Protein AF-A0A656JZW4-F1 (afdb_monomer)

Solvent-accessible surface area (backbone atoms only — not comparable to full-atom values): 5634 Å² total; per-residue (Å²): 99,88,75,62,61,70,59,51,45,51,51,50,48,40,18,65,76,72,15,52,84,63,96,44,72,65,49,52,46,34,42,75,55,51,25,32,42,71,37,55,62,92,67,64,90,37,83,37,35,36,61,30,77,60,27,49,52,50,40,52,43,61,68,55,71,58,93,88,57,84,48,51,58,54,62,39,62,73,33,70,54,46,74,37,65,76,48,30,54,57,49,53,54,57,62,72,75,106

Sequence (98 aa):
MTYNWDLIERLLHDVQNDGVSSDTTEFATLLDRGFVQSRPADEGDGSGFILTPRGASLLALIDSSIPGNDHPRQVLNDQEDALDPATFEKVSAKAQIA

pLDDT: mean 83.04, std 12.73, range [44.88, 94.19]

Nearest PDB structures (foldseek):
  6psw-assembly1_J  TM=3.494E-01  e=9.349E+00  Escherichia coli
  4yfn-assembly2_J  TM=2.001E-01  e=3.975E+00  Escherichia coli O139:H28 str. E24377A

Foldseek 3Di:
DADPLVVLLVQLVCCAPPQDADPDPSSVLCDVLQQKDQDDVVPPNSPGIHGDPLVVLSNCLQVPPPPPDDRLSVLLRPDPHSSHPVNVVVSSVVSVVD

Organism: NCBI:txid1194405

Radius of gyration: 13.54 Å; Cα contacts (8 Å, |Δi|>4): 110; chains: 1; bounding box: 33×22×38 Å

Mean predicted aligned error: 6.07 Å

Secondary structure (DSSP, 8-state):
----HHHHHHHHHHHHHT-----SHHHHHHHHTTSEEEPPTTSSSS-SEEE-HHHHHHHHHHH---TTS--HHHHHHTSS-TTSHHHHHHHHHHHHT-

Structure (mmCIF, N/CA/C/O backbone):
data_AF-A0A656JZW4-F1
#
_entry.id   AF-A0A656JZW4-F1
#
loop_
_atom_site.group_PDB
_atom_site.id
_atom_site.type_symbol
_atom_site.label_atom_id
_atom_site.label_alt_id
_atom_site.label_comp_id
_atom_site.label_asym_id
_atom_site.label_entity_id
_atom_site.label_seq_id
_atom_site.pdbx_PDB_ins_code
_atom_site.Cartn_x
_atom_site.Cartn_y
_atom_site.Cartn_z
_atom_site.occupancy
_atom_site.B_iso_or_equiv
_atom_site.auth_seq_id
_atom_site.auth_comp_id
_atom_site.auth_asym_id
_atom_site.auth_atom_id
_atom_site.pdbx_PDB_model_num
ATOM 1 N N . MET A 1 1 ? 2.470 0.798 12.372 1.00 60.69 1 MET A N 1
ATOM 2 C CA . MET A 1 1 ? 3.188 1.748 11.488 1.00 60.69 1 MET A CA 1
ATOM 3 C C . MET A 1 1 ? 2.115 2.558 10.768 1.00 60.69 1 MET A C 1
ATOM 5 O O . MET A 1 1 ? 1.207 1.932 10.245 1.00 60.69 1 MET A O 1
ATOM 9 N N . THR A 1 2 ? 2.124 3.893 10.783 1.00 76.81 2 THR A N 1
ATOM 10 C CA . THR A 1 2 ? 1.055 4.669 10.119 1.00 76.81 2 THR A CA 1
ATOM 11 C C . THR A 1 2 ? 1.442 4.903 8.664 1.00 76.81 2 THR A C 1
ATOM 13 O O . THR A 1 2 ? 2.380 5.650 8.395 1.00 76.81 2 THR A O 1
ATOM 16 N N . TYR A 1 3 ? 0.761 4.242 7.733 1.00 86.25 3 TYR A N 1
ATOM 17 C CA . TYR A 1 3 ? 0.987 4.455 6.306 1.00 86.25 3 TYR A CA 1
ATOM 18 C C . TYR A 1 3 ? 0.314 5.743 5.836 1.00 86.25 3 TYR A C 1
ATOM 20 O O . TYR A 1 3 ? -0.779 6.090 6.290 1.00 86.25 3 TYR A O 1
ATOM 28 N N . ASN A 1 4 ? 0.951 6.447 4.901 1.00 89.94 4 ASN A N 1
ATOM 29 C CA . ASN A 1 4 ? 0.349 7.622 4.294 1.00 89.94 4 ASN A CA 1
ATOM 30 C C . ASN A 1 4 ? -0.635 7.189 3.196 1.00 89.94 4 ASN A C 1
ATOM 32 O O . ASN A 1 4 ? -0.257 6.994 2.043 1.00 89.94 4 ASN A O 1
ATOM 36 N N . TRP A 1 5 ? -1.898 6.988 3.577 1.00 87.88 5 TRP A N 1
ATOM 37 C CA . TRP A 1 5 ? -2.941 6.488 2.674 1.00 87.88 5 TRP A CA 1
ATOM 38 C C . TRP A 1 5 ? -3.199 7.392 1.468 1.00 87.88 5 TRP A C 1
ATOM 40 O O . TRP A 1 5 ? -3.497 6.870 0.404 1.00 87.88 5 TRP A O 1
ATOM 50 N N . ASP A 1 6 ? -3.042 8.710 1.616 1.00 88.81 6 ASP A N 1
ATOM 51 C CA . ASP A 1 6 ? -3.146 9.677 0.510 1.00 88.81 6 ASP A CA 1
ATOM 52 C C . ASP A 1 6 ? -2.022 9.476 -0.517 1.00 88.81 6 ASP A C 1
ATOM 54 O O . ASP A 1 6 ? -2.255 9.420 -1.724 1.00 88.81 6 ASP A O 1
ATOM 58 N N . LEU A 1 7 ? -0.797 9.252 -0.027 1.00 92.25 7 LEU A N 1
ATOM 59 C CA . LEU A 1 7 ? 0.331 8.910 -0.886 1.00 92.25 7 LEU A CA 1
ATOM 60 C C . LEU A 1 7 ? 0.108 7.558 -1.575 1.00 92.25 7 LEU A C 1
ATOM 62 O O . LEU A 1 7 ? 0.303 7.455 -2.779 1.00 92.25 7 LEU A O 1
ATOM 66 N N . ILE A 1 8 ? -0.321 6.530 -0.839 1.00 92.25 8 ILE A N 1
ATOM 67 C CA . ILE A 1 8 ? -0.590 5.197 -1.401 1.00 92.25 8 ILE A CA 1
ATOM 68 C C . ILE A 1 8 ? -1.682 5.257 -2.475 1.00 92.25 8 ILE A C 1
ATOM 70 O O . ILE A 1 8 ? -1.499 4.690 -3.546 1.00 92.25 8 ILE A O 1
ATOM 74 N N . GLU A 1 9 ? -2.787 5.955 -2.220 1.00 92.06 9 GLU A N 1
ATOM 75 C CA . GLU A 1 9 ? -3.866 6.188 -3.189 1.00 92.06 9 GLU A CA 1
ATOM 76 C C . GLU A 1 9 ? -3.329 6.805 -4.479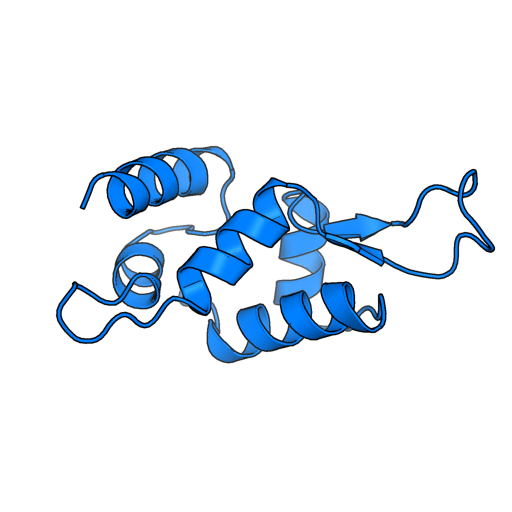 1.00 92.06 9 GLU A C 1
ATOM 78 O O . GLU A 1 9 ? -3.548 6.274 -5.570 1.00 92.06 9 GLU A O 1
ATOM 83 N N . ARG A 1 10 ? -2.551 7.882 -4.343 1.00 93.00 10 ARG A N 1
ATOM 84 C CA . ARG A 1 10 ? -1.934 8.562 -5.476 1.00 93.00 10 ARG A CA 1
ATOM 85 C C . ARG A 1 10 ? -1.010 7.639 -6.267 1.00 93.00 10 ARG A C 1
ATOM 87 O O . ARG A 1 10 ? -1.134 7.569 -7.483 1.00 93.00 10 ARG A O 1
ATOM 94 N N . LEU A 1 11 ? -0.139 6.894 -5.584 1.00 94.19 11 LEU A N 1
ATOM 95 C CA . LEU A 1 11 ? 0.779 5.940 -6.212 1.00 94.19 11 LEU A CA 1
ATOM 96 C C . LEU A 1 11 ? 0.032 4.857 -6.995 1.00 94.19 11 LEU A C 1
ATOM 98 O O . LEU A 1 11 ? 0.412 4.523 -8.114 1.00 94.19 11 LEU A O 1
ATOM 102 N N . LEU A 1 12 ? -1.031 4.299 -6.414 1.00 93.25 12 LEU A N 1
ATOM 103 C CA . LEU A 1 12 ? -1.834 3.270 -7.067 1.00 93.25 12 LEU A CA 1
ATOM 104 C C . LEU A 1 12 ? -2.562 3.829 -8.299 1.00 93.25 12 LEU A C 1
ATOM 106 O O . LEU A 1 12 ? -2.605 3.149 -9.323 1.00 93.25 12 LEU A O 1
ATOM 110 N N . HIS A 1 13 ? -3.075 5.062 -8.238 1.00 92.8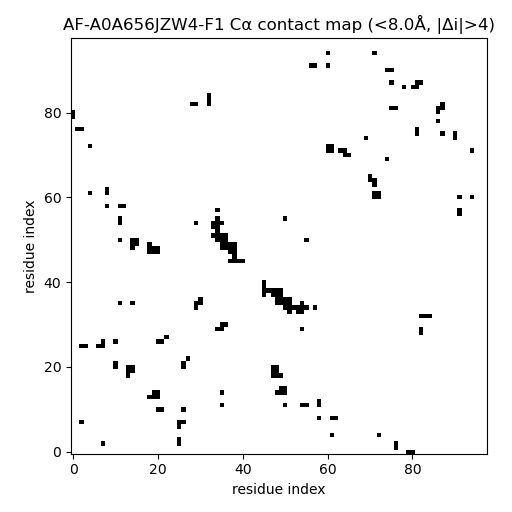8 13 HIS A N 1
ATOM 111 C CA . HIS A 1 13 ? -3.651 5.741 -9.402 1.00 92.88 13 HIS A CA 1
ATOM 112 C C . HIS A 1 13 ? -2.620 6.023 -10.492 1.00 92.88 13 HIS A C 1
ATOM 114 O O . HIS A 1 13 ? -2.904 5.773 -11.661 1.00 92.88 13 HIS A O 1
ATOM 120 N N . ASP A 1 14 ? -1.441 6.516 -10.128 1.00 93.25 14 ASP A N 1
ATOM 121 C CA . ASP A 1 14 ? -0.351 6.800 -11.061 1.00 93.25 14 ASP A CA 1
ATOM 122 C C . ASP A 1 14 ? 0.093 5.512 -11.788 1.00 93.25 14 ASP A C 1
ATOM 124 O O . ASP A 1 14 ? 0.254 5.493 -13.009 1.00 93.25 14 ASP A O 1
ATOM 128 N N . VAL A 1 15 ? 0.192 4.385 -11.074 1.00 93.50 15 VAL A N 1
ATOM 129 C CA . VAL A 1 15 ? 0.458 3.069 -11.683 1.00 93.50 15 VAL A CA 1
ATOM 130 C C . VAL A 1 15 ? -0.705 2.602 -12.566 1.00 93.50 15 VAL A C 1
ATOM 132 O O . VAL A 1 15 ? -0.476 2.012 -13.619 1.00 93.50 15 VAL A O 1
ATOM 135 N N . GLN A 1 16 ? -1.955 2.831 -12.160 1.00 90.88 16 GLN A N 1
ATOM 136 C CA . GLN A 1 16 ? -3.127 2.401 -12.927 1.00 90.88 16 GLN A CA 1
ATOM 137 C C . GLN A 1 16 ? -3.304 3.180 -14.236 1.00 90.88 16 GLN A C 1
ATOM 139 O O . GLN A 1 16 ? -3.657 2.580 -15.250 1.00 90.88 16 GLN A O 1
ATOM 144 N N . ASN A 1 17 ? -3.101 4.498 -14.199 1.00 90.62 17 ASN A N 1
ATOM 145 C CA . ASN A 1 17 ? -3.322 5.392 -15.336 1.00 90.62 17 ASN A CA 1
ATOM 146 C C . ASN A 1 17 ? -2.098 5.450 -16.255 1.00 90.62 17 ASN A C 1
ATOM 148 O O . ASN A 1 17 ? -2.235 5.286 -17.467 1.00 90.62 17 ASN A O 1
ATOM 152 N N . ASP A 1 18 ? -0.908 5.630 -15.679 1.00 89.31 18 ASP A N 1
ATOM 153 C CA . ASP A 1 18 ? 0.319 5.937 -16.419 1.00 89.31 18 ASP A CA 1
ATOM 154 C C . ASP A 1 18 ? 1.405 4.856 -16.263 1.00 89.31 18 ASP A C 1
ATOM 156 O O . ASP A 1 18 ? 2.369 4.823 -17.028 1.00 89.31 18 ASP A O 1
ATOM 160 N N . GLY A 1 19 ? 1.259 3.929 -15.309 1.00 89.88 19 GLY A N 1
ATOM 161 C CA . GL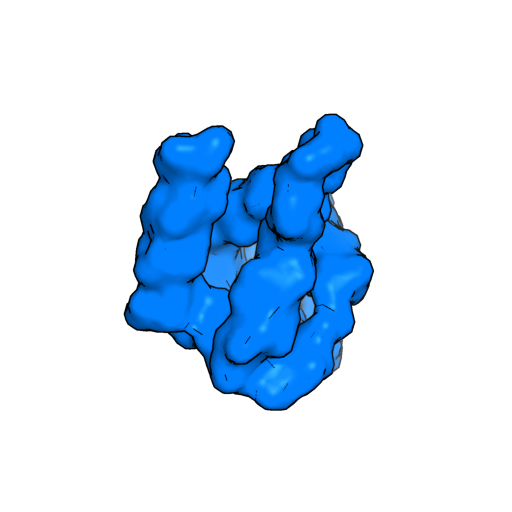Y A 1 19 ? 2.226 2.849 -15.080 1.00 89.88 19 GLY A CA 1
ATOM 162 C C . GLY A 1 19 ? 3.559 3.325 -14.501 1.00 89.88 19 GLY A C 1
ATOM 163 O O . GLY A 1 19 ? 4.571 2.637 -14.665 1.00 89.88 19 GLY A O 1
ATOM 164 N N . VAL A 1 20 ? 3.578 4.492 -13.852 1.00 89.12 20 VAL A N 1
ATOM 165 C CA . VAL A 1 20 ? 4.803 5.116 -13.333 1.00 89.12 20 VAL A CA 1
ATOM 166 C C . VAL A 1 20 ? 5.165 4.603 -11.938 1.00 89.12 20 VAL A C 1
ATOM 168 O O . VAL A 1 20 ? 4.303 4.355 -11.098 1.00 89.12 20 VAL A O 1
ATOM 171 N N . SER A 1 21 ? 6.463 4.445 -11.681 1.00 88.44 21 SER A N 1
ATOM 172 C CA . SER A 1 21 ? 6.993 4.158 -10.345 1.00 88.44 21 SER A CA 1
ATOM 173 C C . SER A 1 21 ? 7.312 5.420 -9.562 1.00 88.44 21 SER A C 1
ATOM 175 O O . SER A 1 21 ? 7.486 6.495 -10.1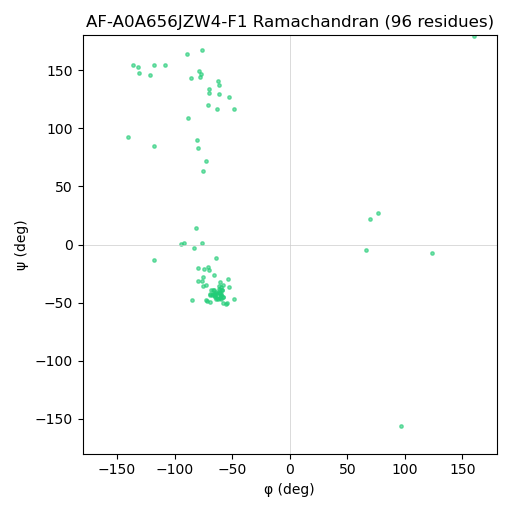30 1.00 88.44 21 SER A O 1
ATOM 177 N N . SER A 1 22 ? 7.474 5.267 -8.250 1.00 90.94 22 SER A N 1
ATOM 178 C CA . SER A 1 22 ? 7.986 6.319 -7.372 1.00 90.94 22 SER A CA 1
ATOM 179 C C . SER A 1 22 ? 9.082 5.796 -6.449 1.00 90.94 22 SER A C 1
ATOM 181 O O . SER A 1 22 ? 9.068 4.634 -6.057 1.00 90.94 22 SER A O 1
ATOM 183 N N . ASP A 1 23 ? 9.987 6.679 -6.030 1.00 89.25 23 ASP A N 1
ATOM 184 C CA . ASP A 1 23 ? 11.106 6.369 -5.123 1.00 89.25 23 ASP A CA 1
ATOM 185 C C . ASP A 1 23 ? 10.719 6.348 -3.629 1.00 89.25 23 ASP A C 1
ATOM 187 O O . ASP A 1 23 ? 11.566 6.392 -2.738 1.00 89.25 23 ASP A O 1
ATOM 191 N N . THR A 1 24 ? 9.423 6.315 -3.325 1.00 93.19 24 THR A N 1
ATOM 192 C CA . THR A 1 24 ? 8.911 6.302 -1.948 1.00 93.19 24 THR A CA 1
ATOM 193 C C . THR A 1 24 ? 9.002 4.910 -1.325 1.00 93.19 24 THR A C 1
ATOM 195 O O . THR A 1 24 ? 8.805 3.903 -2.009 1.00 93.19 24 THR A O 1
ATOM 198 N N . THR A 1 25 ? 9.189 4.847 -0.006 1.00 92.44 25 THR A N 1
ATOM 199 C CA . THR A 1 25 ? 9.169 3.591 0.761 1.00 92.44 25 THR A CA 1
ATOM 200 C C . THR A 1 25 ? 7.844 2.836 0.596 1.00 92.44 25 THR A C 1
ATOM 202 O O . THR A 1 25 ? 7.825 1.607 0.533 1.00 92.44 25 THR A O 1
ATOM 205 N N . GLU A 1 26 ? 6.732 3.559 0.479 1.00 92.00 26 GLU A N 1
ATOM 206 C CA . GLU A 1 26 ? 5.394 3.025 0.240 1.00 92.00 26 GLU A CA 1
ATOM 207 C C . GLU A 1 26 ? 5.324 2.292 -1.099 1.00 92.00 26 GLU A C 1
ATOM 209 O O . GLU A 1 26 ? 4.872 1.151 -1.137 1.00 92.00 26 GLU A O 1
ATOM 214 N N . PHE A 1 27 ? 5.846 2.886 -2.176 1.00 92.94 27 PHE A N 1
ATOM 215 C CA . PHE A 1 27 ? 5.915 2.226 -3.482 1.00 92.94 27 PHE A CA 1
ATOM 216 C C . PHE A 1 27 ? 6.754 0.943 -3.432 1.00 92.94 27 PHE A C 1
ATOM 218 O O . PHE A 1 27 ? 6.314 -0.103 -3.910 1.00 92.94 27 PHE A O 1
ATOM 225 N N . ALA A 1 28 ? 7.928 0.992 -2.793 1.00 93.06 28 ALA A N 1
ATOM 226 C CA . ALA A 1 28 ? 8.761 -0.195 -2.602 1.00 93.06 28 ALA A CA 1
ATOM 227 C C . ALA A 1 28 ? 8.024 -1.295 -1.815 1.00 93.06 28 ALA A C 1
ATOM 229 O O . ALA A 1 28 ? 8.109 -2.468 -2.168 1.00 93.06 28 ALA A O 1
ATOM 230 N N . THR A 1 29 ? 7.240 -0.914 -0.801 1.00 92.94 29 THR A N 1
ATOM 231 C CA . THR A 1 29 ? 6.403 -1.841 -0.024 1.00 92.94 29 THR A CA 1
ATOM 232 C C . THR A 1 29 ? 5.289 -2.441 -0.882 1.00 92.94 29 THR A C 1
ATOM 234 O O . THR A 1 29 ? 5.056 -3.643 -0.830 1.00 92.94 29 THR A O 1
ATOM 237 N N . LEU A 1 30 ? 4.608 -1.642 -1.708 1.00 93.62 30 LEU A N 1
ATOM 238 C CA . LEU A 1 30 ? 3.564 -2.132 -2.614 1.00 93.62 30 LEU A CA 1
ATOM 239 C C . LEU A 1 30 ? 4.117 -3.144 -3.625 1.00 93.62 30 LEU A C 1
ATOM 241 O O . LEU A 1 30 ? 3.441 -4.127 -3.930 1.00 93.62 30 LEU A O 1
ATOM 245 N N . LEU A 1 31 ? 5.337 -2.918 -4.116 1.00 92.94 31 LEU A N 1
ATOM 246 C CA . LEU A 1 31 ? 6.030 -3.836 -5.016 1.00 92.94 31 LEU A CA 1
ATOM 247 C C . LEU A 1 31 ? 6.432 -5.135 -4.298 1.00 92.94 31 LEU A C 1
ATOM 249 O O . LEU A 1 31 ? 6.114 -6.219 -4.777 1.00 92.94 31 LEU A O 1
ATOM 253 N N . ASP A 1 32 ? 7.064 -5.031 -3.126 1.00 93.31 32 ASP A N 1
ATOM 254 C CA . ASP A 1 32 ? 7.491 -6.178 -2.307 1.00 93.31 32 ASP A CA 1
ATOM 255 C C . ASP A 1 32 ? 6.309 -7.065 -1.880 1.00 93.31 32 ASP A C 1
ATOM 257 O O . ASP A 1 32 ? 6.349 -8.290 -1.988 1.00 93.31 32 ASP A O 1
ATOM 261 N N . ARG A 1 33 ? 5.201 -6.441 -1.467 1.00 92.88 33 ARG A N 1
ATOM 262 C CA . ARG A 1 33 ? 3.991 -7.126 -0.988 1.00 92.88 33 ARG A CA 1
ATOM 263 C C . ARG A 1 33 ? 3.058 -7.592 -2.120 1.00 92.88 33 ARG A C 1
ATOM 265 O O . ARG A 1 33 ? 2.036 -8.234 -1.849 1.00 92.88 33 ARG A O 1
ATOM 272 N N . GLY A 1 34 ? 3.390 -7.284 -3.377 1.00 92.88 34 GLY A N 1
ATOM 273 C CA . GLY A 1 34 ? 2.665 -7.737 -4.568 1.00 92.88 34 GLY A CA 1
ATOM 274 C C . GLY A 1 34 ? 1.352 -6.999 -4.856 1.00 92.88 34 GLY A C 1
ATOM 275 O O . GLY A 1 34 ? 0.443 -7.576 -5.453 1.00 92.88 34 GLY A O 1
ATOM 276 N N . PHE A 1 35 ? 1.212 -5.743 -4.431 1.00 93.75 35 PHE A N 1
ATOM 277 C CA . PHE A 1 35 ? 0.125 -4.853 -4.875 1.00 93.75 35 PHE A CA 1
ATOM 278 C C . PHE A 1 35 ? 0.416 -4.252 -6.254 1.00 93.75 35 PHE A C 1
ATOM 280 O O . PHE A 1 35 ? -0.497 -4.021 -7.047 1.00 93.75 35 PHE A O 1
ATOM 287 N N . VAL A 1 36 ? 1.693 -4.032 -6.551 1.00 93.81 36 VAL A N 1
ATOM 288 C CA . VAL A 1 36 ? 2.187 -3.556 -7.842 1.00 93.81 36 VAL A CA 1
ATOM 289 C C . VAL A 1 36 ? 3.171 -4.589 -8.377 1.00 93.81 36 VAL A C 1
ATOM 291 O O . VAL A 1 36 ? 3.891 -5.216 -7.605 1.00 93.81 36 VAL A O 1
ATOM 294 N N . GLN A 1 37 ? 3.212 -4.776 -9.692 1.00 92.12 37 GLN A N 1
ATOM 295 C CA . GLN A 1 37 ? 4.228 -5.598 -10.346 1.00 92.12 37 GLN A CA 1
ATOM 296 C C . GLN A 1 37 ? 4.753 -4.905 -11.601 1.00 92.12 37 GLN A C 1
ATOM 298 O O . GLN A 1 37 ? 4.056 -4.094 -12.213 1.00 92.12 37 GLN A O 1
ATOM 303 N N . SER A 1 38 ? 5.979 -5.232 -12.004 1.00 89.62 38 SER A N 1
ATOM 304 C CA . SER A 1 38 ? 6.510 -4.788 -13.294 1.00 89.62 38 SER A CA 1
ATOM 305 C C . SER A 1 38 ? 5.670 -5.364 -14.433 1.00 89.62 38 SER A C 1
ATOM 307 O O . SER A 1 38 ? 5.225 -6.517 -14.376 1.00 89.62 38 SER A O 1
ATOM 309 N N . ARG A 1 39 ? 5.437 -4.555 -15.467 1.00 85.25 39 ARG A N 1
ATOM 310 C CA . ARG A 1 39 ? 4.703 -4.986 -16.655 1.00 85.25 39 ARG A CA 1
ATOM 311 C C . ARG A 1 39 ? 5.458 -6.146 -17.321 1.00 85.25 39 ARG A C 1
ATOM 313 O O . ARG A 1 39 ? 6.664 -6.023 -17.542 1.00 85.25 39 ARG A O 1
ATOM 320 N N . PRO A 1 40 ? 4.792 -7.272 -17.632 1.00 77.94 40 PRO A N 1
ATOM 321 C CA . PRO A 1 40 ? 5.443 -8.366 -18.339 1.00 77.94 40 PRO A CA 1
ATOM 322 C C . PRO A 1 40 ? 5.931 -7.894 -19.715 1.00 77.94 40 PRO A C 1
ATOM 324 O O . PRO A 1 40 ? 5.207 -7.212 -20.434 1.00 77.94 40 PRO A O 1
ATOM 327 N N . ALA A 1 41 ? 7.146 -8.296 -20.095 1.00 69.00 41 ALA A N 1
ATOM 328 C CA . ALA A 1 41 ? 7.754 -7.952 -21.387 1.00 69.00 41 ALA A CA 1
ATOM 329 C C . ALA A 1 41 ? 7.003 -8.532 -22.605 1.00 69.00 41 ALA A C 1
ATOM 331 O O . ALA A 1 41 ? 7.290 -8.160 -23.737 1.00 69.00 41 ALA A O 1
ATOM 332 N N . ASP A 1 42 ? 6.056 -9.445 -22.373 1.00 68.94 42 ASP A N 1
ATOM 333 C CA . ASP A 1 42 ? 5.187 -10.019 -23.407 1.00 68.94 42 ASP A CA 1
ATOM 334 C C . ASP A 1 42 ? 4.102 -9.021 -23.870 1.00 68.94 42 ASP A C 1
ATOM 336 O O . ASP A 1 42 ? 3.594 -9.116 -24.984 1.00 68.94 42 ASP A O 1
ATOM 340 N N . GLU A 1 43 ? 3.800 -8.004 -23.051 1.00 58.28 43 GLU A N 1
ATOM 341 C CA . GLU A 1 43 ? 2.864 -6.922 -23.369 1.00 58.28 43 GLU A CA 1
ATOM 342 C C . GLU A 1 43 ? 3.592 -5.561 -23.381 1.00 58.28 43 GLU A C 1
ATOM 344 O O . GLU A 1 43 ? 3.608 -4.813 -22.402 1.00 58.28 43 GLU A O 1
ATOM 349 N N . GLY A 1 44 ? 4.201 -5.218 -24.522 1.00 61.94 44 GLY A N 1
ATOM 350 C CA . GLY A 1 44 ? 4.808 -3.902 -24.783 1.00 61.94 44 GLY A CA 1
ATOM 351 C C . GLY A 1 44 ? 6.321 -3.823 -24.533 1.00 61.94 44 GLY A C 1
ATOM 352 O O . GLY A 1 44 ? 7.024 -4.821 -24.595 1.00 61.94 44 GLY A O 1
ATOM 353 N N . ASP A 1 45 ? 6.840 -2.617 -24.274 1.00 64.06 45 ASP A N 1
ATOM 354 C CA . ASP A 1 45 ? 8.283 -2.353 -24.074 1.00 64.06 45 ASP A CA 1
ATOM 355 C C . ASP A 1 45 ? 8.807 -2.802 -22.688 1.00 64.06 45 ASP A C 1
ATOM 357 O O . ASP A 1 45 ? 9.965 -2.590 -22.353 1.00 64.06 45 ASP A O 1
ATOM 361 N N . GLY A 1 46 ? 7.960 -3.387 -21.828 1.00 62.03 46 GLY A N 1
ATOM 362 C CA . GLY A 1 46 ? 8.323 -3.755 -20.445 1.00 62.03 46 GLY A CA 1
ATOM 363 C C . GLY A 1 46 ? 8.622 -2.561 -19.519 1.00 62.03 46 GLY A C 1
ATOM 364 O O . GLY A 1 46 ? 8.801 -2.732 -18.315 1.00 62.03 46 GLY A O 1
ATOM 365 N N . SER A 1 47 ? 8.627 -1.345 -20.061 1.00 65.00 47 SER A N 1
ATOM 366 C CA . SER A 1 47 ? 8.848 -0.090 -19.351 1.00 65.00 47 SER A CA 1
ATOM 367 C C . SER A 1 47 ? 7.576 0.356 -18.634 1.00 65.00 47 SER A C 1
ATOM 369 O O . SER A 1 47 ? 6.786 1.136 -19.163 1.00 65.00 47 SER A O 1
ATOM 371 N N . GLY A 1 48 ? 7.334 -0.183 -17.441 1.00 85.94 48 GLY A N 1
ATOM 372 C CA . GLY A 1 48 ? 6.271 0.300 -16.563 1.00 85.94 48 GLY A CA 1
ATOM 373 C C . GLY A 1 48 ? 5.840 -0.701 -15.501 1.00 85.94 48 GLY A C 1
ATOM 374 O O . GLY A 1 48 ? 6.323 -1.833 -15.425 1.00 85.94 48 GLY A O 1
ATOM 375 N N . PHE A 1 49 ? 4.888 -0.270 -14.688 1.00 91.88 49 PHE A N 1
ATOM 376 C CA . PHE A 1 49 ? 4.273 -1.067 -13.639 1.00 91.88 49 PHE A CA 1
ATOM 377 C C . PHE A 1 49 ? 2.780 -1.230 -13.909 1.00 91.88 49 PHE A C 1
ATOM 379 O O . PHE A 1 49 ? 2.163 -0.429 -14.610 1.00 91.88 49 PHE A O 1
ATOM 386 N N . ILE A 1 50 ? 2.202 -2.301 -13.378 1.00 91.38 50 ILE A N 1
ATOM 387 C CA . ILE A 1 50 ? 0.769 -2.572 -13.438 1.00 91.38 50 ILE A CA 1
ATOM 388 C C . ILE A 1 50 ? 0.259 -2.926 -12.043 1.00 91.38 50 ILE A C 1
ATOM 390 O O . ILE A 1 50 ? 0.973 -3.528 -11.234 1.00 91.38 50 ILE A O 1
ATOM 394 N N . LEU A 1 51 ? -0.992 -2.558 -11.768 1.00 93.12 51 LEU A N 1
ATOM 395 C CA . LEU A 1 51 ? -1.673 -2.991 -10.556 1.00 93.12 51 LEU A CA 1
ATOM 396 C C . LEU A 1 51 ? -1.981 -4.483 -10.636 1.00 93.12 51 LEU A C 1
ATOM 398 O O . LEU A 1 51 ? -2.521 -4.973 -11.629 1.00 93.12 51 LEU A O 1
ATOM 402 N N . THR A 1 52 ? -1.684 -5.196 -9.556 1.00 93.06 52 THR A N 1
ATOM 403 C CA . THR A 1 52 ? -2.183 -6.559 -9.376 1.00 93.06 52 THR A CA 1
ATOM 404 C C . THR A 1 52 ? -3.661 -6.512 -8.971 1.00 93.06 52 THR A C 1
ATOM 406 O O . THR A 1 52 ? -4.157 -5.456 -8.559 1.00 93.06 52 THR A O 1
ATOM 409 N N . PRO A 1 53 ? -4.389 -7.645 -9.003 1.00 90.94 53 PRO A N 1
ATOM 410 C CA . PRO A 1 53 ? -5.750 -7.701 -8.469 1.00 90.94 53 PRO A CA 1
ATOM 411 C C . PRO A 1 53 ? -5.836 -7.180 -7.028 1.00 90.94 53 PRO A C 1
ATOM 413 O O . PRO A 1 53 ? -6.777 -6.475 -6.678 1.00 90.94 53 PRO A O 1
ATOM 416 N N . ARG A 1 54 ? -4.805 -7.449 -6.215 1.00 91.94 54 ARG A N 1
ATOM 417 C CA . ARG A 1 54 ? -4.7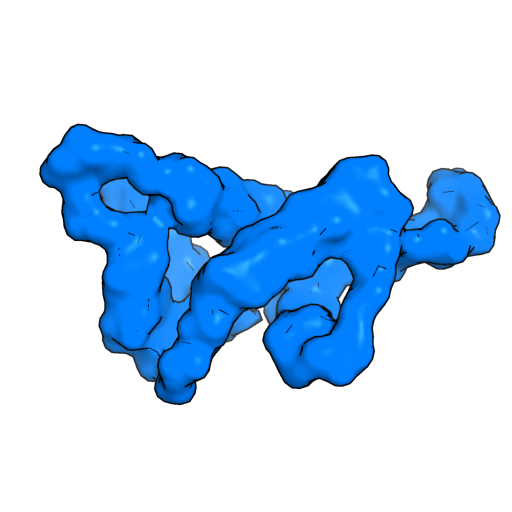16 -6.969 -4.833 1.00 91.94 54 ARG A CA 1
ATOM 418 C C . ARG A 1 54 ? -4.514 -5.452 -4.760 1.00 91.94 54 ARG A C 1
ATOM 420 O O . ARG A 1 54 ? -5.174 -4.797 -3.957 1.00 91.94 54 ARG A O 1
ATOM 427 N N . GLY A 1 55 ? -3.642 -4.890 -5.601 1.00 92.50 55 GLY A N 1
ATOM 428 C CA . GLY A 1 55 ? -3.450 -3.440 -5.721 1.00 92.50 55 GLY A CA 1
ATOM 429 C C . GLY A 1 55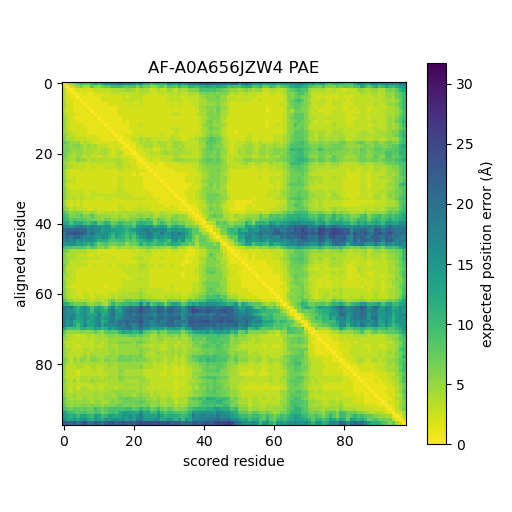 ? -4.720 -2.709 -6.138 1.00 92.50 55 GLY A C 1
ATOM 430 O O . GLY A 1 55 ? -5.075 -1.700 -5.535 1.00 92.50 55 GLY A O 1
ATOM 431 N N . ALA A 1 56 ? -5.450 -3.261 -7.108 1.00 91.19 56 ALA A N 1
ATOM 432 C CA . ALA A 1 56 ? -6.730 -2.718 -7.548 1.00 91.19 56 ALA A CA 1
ATOM 433 C C . ALA A 1 56 ? -7.800 -2.774 -6.443 1.00 91.19 56 ALA A C 1
ATOM 435 O O . ALA A 1 56 ? -8.536 -1.807 -6.263 1.00 91.19 56 ALA A O 1
ATOM 436 N N . SER A 1 57 ? -7.865 -3.863 -5.665 1.00 89.88 57 SER A N 1
ATOM 437 C CA . SER A 1 57 ? -8.755 -3.947 -4.498 1.00 89.88 57 SER A CA 1
ATOM 438 C C . SER A 1 57 ? -8.399 -2.929 -3.418 1.00 89.88 57 SER A C 1
ATOM 440 O O . SER A 1 57 ? -9.297 -2.313 -2.854 1.00 89.88 57 SER A O 1
ATOM 442 N N . LEU A 1 58 ? -7.106 -2.728 -3.138 1.00 90.56 58 LEU A N 1
ATOM 443 C CA . LEU A 1 58 ? -6.656 -1.716 -2.180 1.00 90.56 58 LEU A CA 1
ATOM 444 C C . LEU A 1 58 ? -7.036 -0.308 -2.650 1.00 90.56 58 LEU A C 1
ATOM 446 O O . LEU A 1 58 ? -7.590 0.457 -1.866 1.00 90.56 58 LEU A O 1
ATOM 450 N N . LEU A 1 59 ? -6.794 0.009 -3.925 1.00 90.69 59 LEU A N 1
ATOM 451 C CA . LEU A 1 59 ? -7.183 1.286 -4.520 1.00 90.69 59 LEU A CA 1
ATOM 452 C C . LEU A 1 59 ? -8.690 1.512 -4.394 1.00 90.69 59 LEU A C 1
ATOM 454 O O . LEU A 1 59 ? -9.104 2.531 -3.859 1.00 90.69 59 LEU A O 1
ATOM 458 N N . ALA A 1 60 ? -9.501 0.529 -4.788 1.00 87.00 60 ALA A N 1
ATOM 459 C CA . ALA A 1 60 ? -10.954 0.608 -4.670 1.00 87.00 60 ALA A CA 1
ATOM 460 C C . ALA A 1 60 ? -11.417 0.790 -3.215 1.00 87.00 60 ALA A C 1
ATOM 462 O O . ALA A 1 60 ? -12.368 1.523 -2.967 1.00 87.00 60 ALA A O 1
ATOM 463 N N . LEU A 1 61 ? -10.749 0.163 -2.240 1.00 85.56 61 LEU A N 1
ATOM 464 C CA . LEU A 1 61 ? -11.050 0.361 -0.820 1.00 85.56 61 LEU A CA 1
ATOM 465 C C . LEU A 1 61 ? -10.715 1.780 -0.351 1.00 85.56 61 LEU A C 1
ATOM 467 O O . LEU A 1 61 ? -11.490 2.359 0.400 1.00 85.56 61 LEU A O 1
ATOM 471 N N . ILE A 1 62 ? -9.577 2.343 -0.759 1.00 85.12 62 ILE A N 1
ATOM 472 C CA . ILE A 1 62 ? -9.143 3.681 -0.324 1.00 85.12 62 ILE A CA 1
ATOM 473 C C . ILE A 1 62 ? -9.946 4.795 -1.026 1.00 85.12 62 ILE A C 1
ATOM 475 O O . ILE A 1 62 ? -10.259 5.806 -0.384 1.00 85.12 62 ILE A O 1
ATOM 479 N N . ASP A 1 63 ? -10.293 4.585 -2.299 1.00 81.88 63 ASP A N 1
ATOM 480 C CA . ASP A 1 63 ? -11.087 5.477 -3.159 1.00 81.88 63 ASP A CA 1
ATOM 481 C C . ASP A 1 63 ? -12.575 5.483 -2.770 1.00 81.88 63 ASP A C 1
ATOM 483 O O . ASP A 1 63 ? -13.220 6.532 -2.766 1.00 81.88 63 ASP A O 1
ATOM 487 N N . SER A 1 64 ? -13.110 4.333 -2.332 1.00 67.44 64 SER A N 1
ATOM 488 C CA . SER A 1 64 ? -14.497 4.175 -1.874 1.00 67.44 64 SER A CA 1
ATOM 489 C C . SER A 1 64 ? -14.709 4.781 -0.479 1.00 67.44 64 SER A C 1
ATOM 491 O O . SER A 1 64 ? -15.038 4.122 0.508 1.00 67.44 64 SER A O 1
ATOM 493 N N . SER A 1 65 ? -14.524 6.095 -0.385 1.00 56.97 65 SER A N 1
ATOM 494 C CA . SER A 1 65 ? -15.014 6.923 0.708 1.00 56.97 65 SER A CA 1
ATOM 495 C C . SER A 1 65 ? -16.533 7.066 0.561 1.00 56.97 65 SER A C 1
ATOM 497 O O . SER A 1 65 ? -17.047 8.107 0.152 1.00 56.97 65 SER A O 1
ATOM 499 N N . ILE A 1 66 ? -17.272 5.985 0.836 1.00 53.66 66 ILE A N 1
ATOM 500 C CA . ILE A 1 66 ? -18.733 6.042 0.920 1.00 53.66 66 ILE A CA 1
ATOM 501 C C . ILE A 1 66 ? -19.080 6.815 2.201 1.00 53.66 66 ILE A C 1
ATOM 503 O O . ILE A 1 66 ? -18.699 6.383 3.293 1.00 53.66 66 ILE A O 1
ATOM 507 N N . PRO A 1 67 ? -19.796 7.948 2.113 1.00 47.72 67 PRO A N 1
ATOM 508 C CA . PRO A 1 67 ? -20.189 8.696 3.298 1.00 47.72 67 PRO A CA 1
ATOM 509 C C . PRO A 1 67 ? -21.130 7.849 4.170 1.00 47.72 67 PRO A C 1
ATOM 511 O O . PRO A 1 67 ? -22.232 7.510 3.742 1.00 47.72 67 PRO A O 1
ATOM 514 N N . GLY A 1 68 ? -20.702 7.527 5.397 1.00 53.56 68 GLY A N 1
ATOM 515 C CA . GLY A 1 68 ? -21.533 6.873 6.420 1.00 53.56 68 GLY A CA 1
ATOM 516 C C . GLY A 1 68 ? -21.010 5.555 7.005 1.00 53.56 68 GLY A C 1
ATOM 517 O O . GLY A 1 68 ? -21.602 5.089 7.974 1.00 53.56 68 GLY A O 1
ATOM 518 N N . ASN A 1 69 ? -19.925 4.976 6.478 1.00 52.94 69 ASN A N 1
ATOM 519 C CA . ASN A 1 69 ? -19.264 3.799 7.064 1.00 52.94 69 ASN A CA 1
ATOM 520 C C . ASN A 1 69 ? -17.918 4.194 7.700 1.00 52.94 69 ASN A C 1
ATOM 522 O O . ASN A 1 69 ? -17.322 5.187 7.273 1.00 52.94 69 ASN A O 1
ATOM 526 N N . ASP A 1 70 ? -17.434 3.440 8.698 1.00 58.28 70 ASP A N 1
ATOM 527 C CA . ASP A 1 70 ? -16.066 3.595 9.219 1.00 58.28 70 ASP A CA 1
ATOM 528 C C . ASP A 1 70 ? -15.104 3.630 8.030 1.00 58.28 70 ASP A C 1
ATOM 530 O O . ASP A 1 70 ? -15.057 2.682 7.242 1.00 58.28 70 ASP A O 1
ATOM 534 N N . HIS A 1 71 ? -14.406 4.758 7.845 1.00 73.44 71 HIS A N 1
ATOM 535 C CA . HIS A 1 71 ? -13.633 4.985 6.630 1.00 73.44 71 HIS A CA 1
ATOM 536 C C . HIS A 1 71 ? -12.703 3.780 6.405 1.00 73.44 71 HIS A C 1
ATOM 538 O O . HIS A 1 71 ? -11.945 3.439 7.313 1.00 73.44 71 HIS A O 1
ATOM 544 N N . PRO A 1 72 ? -12.703 3.130 5.230 1.00 75.12 72 PRO A N 1
ATOM 545 C CA . PRO A 1 72 ? -11.846 1.969 4.960 1.00 75.12 72 PRO A CA 1
ATOM 546 C C . PRO A 1 72 ? -10.361 2.250 5.249 1.00 75.12 72 PRO A C 1
ATOM 548 O O . PRO A 1 72 ? -9.640 1.379 5.733 1.00 7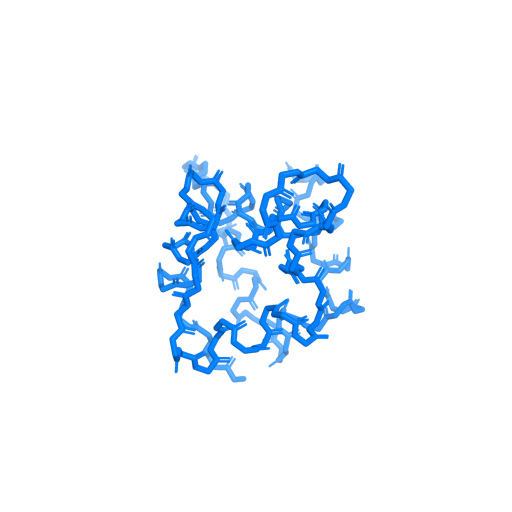5.12 72 PRO A O 1
ATOM 551 N N . ARG A 1 73 ? -9.927 3.510 5.092 1.00 82.38 73 ARG A N 1
ATOM 552 C CA . ARG A 1 73 ? -8.612 4.007 5.538 1.00 82.38 73 ARG A CA 1
ATOM 553 C C . ARG A 1 73 ? -8.394 3.877 7.049 1.00 82.38 73 ARG A C 1
ATOM 555 O O . ARG A 1 73 ? -7.297 3.538 7.466 1.00 82.38 73 ARG A O 1
ATOM 562 N N . GLN A 1 74 ? -9.410 4.132 7.871 1.00 81.19 74 GLN A N 1
ATOM 563 C CA . GLN A 1 74 ? -9.355 3.978 9.326 1.00 81.19 74 GLN A CA 1
ATOM 564 C C . GLN A 1 74 ? -9.228 2.505 9.726 1.00 81.19 74 GLN A C 1
ATOM 566 O O . GLN A 1 74 ? -8.398 2.190 10.570 1.00 81.19 74 GLN A O 1
ATOM 571 N N . VAL A 1 75 ? -9.986 1.600 9.095 1.00 83.56 75 VAL A N 1
ATOM 572 C CA . VAL A 1 75 ? -9.886 0.151 9.365 1.00 83.56 75 VAL A CA 1
ATOM 573 C C . VAL A 1 75 ? -8.491 -0.370 9.025 1.00 83.56 75 VAL A C 1
ATOM 575 O O . VAL A 1 75 ? -7.922 -1.153 9.785 1.00 83.56 75 VAL A O 1
ATOM 578 N N . LEU A 1 76 ? -7.926 0.091 7.907 1.00 86.12 76 LEU A N 1
ATOM 579 C CA . LEU A 1 76 ? -6.543 -0.193 7.538 1.00 86.12 76 LEU A CA 1
ATOM 580 C C . LEU A 1 76 ? -5.565 0.430 8.546 1.00 86.12 76 LEU A C 1
ATOM 582 O O . LEU A 1 76 ? -4.644 -0.237 8.995 1.00 86.12 76 LEU A O 1
ATOM 586 N N . ASN A 1 77 ? -5.780 1.678 8.960 1.00 85.69 77 ASN A N 1
ATOM 587 C CA . ASN A 1 77 ? -4.921 2.365 9.924 1.00 85.69 77 ASN A CA 1
ATOM 588 C C . ASN A 1 77 ? -4.934 1.742 11.333 1.00 85.69 77 ASN A C 1
ATOM 590 O O . ASN A 1 77 ? -3.962 1.889 12.068 1.00 85.69 77 ASN A O 1
ATOM 594 N N . ASP A 1 78 ? -6.021 1.066 11.706 1.00 86.69 78 ASP A N 1
ATOM 595 C CA . ASP A 1 78 ? -6.137 0.305 12.956 1.00 86.69 78 ASP A CA 1
ATOM 596 C C . ASP A 1 78 ? -5.283 -0.977 12.939 1.00 86.69 78 ASP A C 1
ATOM 598 O O . ASP A 1 78 ? -4.944 -1.524 13.986 1.00 86.69 78 ASP A O 1
ATOM 602 N N . GLN A 1 79 ? -4.886 -1.454 11.752 1.00 87.31 79 GLN A N 1
ATOM 603 C CA . GLN A 1 79 ? -4.012 -2.616 11.639 1.00 87.31 79 GLN A CA 1
ATOM 604 C C . GLN A 1 79 ? -2.555 -2.270 11.945 1.00 87.31 79 GLN A C 1
ATOM 606 O O . GLN A 1 79 ? -2.046 -1.213 11.575 1.00 87.31 79 GLN A O 1
ATOM 611 N N . GLU A 1 80 ? -1.840 -3.227 12.537 1.00 85.62 80 GLU A N 1
ATOM 612 C CA . GLU A 1 80 ? -0.408 -3.079 12.810 1.00 85.62 80 GLU A CA 1
ATOM 613 C C . GLU A 1 80 ? 0.414 -2.954 11.507 1.00 85.62 80 GLU A C 1
ATOM 615 O O . GLU A 1 80 ? 1.280 -2.074 11.406 1.00 85.62 80 GLU A O 1
ATOM 620 N N . ASP A 1 81 ? 0.068 -3.777 10.503 1.00 89.38 81 ASP A N 1
ATOM 621 C CA . ASP A 1 81 ? 0.589 -3.748 9.129 1.00 89.38 81 ASP A CA 1
ATOM 622 C C . ASP A 1 81 ? -0.539 -4.022 8.115 1.00 89.38 81 ASP A C 1
ATOM 624 O O . ASP A 1 81 ? -0.876 -5.161 7.793 1.00 89.38 81 ASP A O 1
ATOM 628 N N . ALA A 1 82 ? -1.155 -2.951 7.626 1.00 87.88 82 ALA A N 1
ATOM 629 C CA . ALA A 1 82 ? -2.282 -3.009 6.698 1.00 87.88 82 ALA A CA 1
ATOM 630 C C . ALA A 1 82 ? -1.916 -3.482 5.283 1.00 87.88 82 ALA A C 1
ATOM 632 O O . ALA A 1 82 ? -2.787 -3.930 4.537 1.00 87.88 82 ALA A O 1
ATOM 633 N N . LEU A 1 83 ? -0.640 -3.356 4.910 1.00 89.94 83 LEU A N 1
ATOM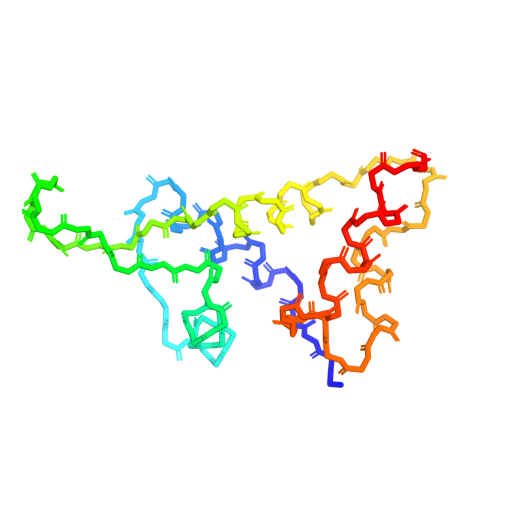 634 C CA . LEU A 1 83 ? -0.112 -3.798 3.621 1.00 89.94 83 LEU A CA 1
ATOM 635 C C . LEU A 1 83 ? 0.417 -5.235 3.699 1.00 89.94 83 LEU A C 1
ATOM 637 O O . LEU A 1 83 ? 0.975 -5.746 2.729 1.00 89.94 83 LEU A O 1
ATOM 641 N N . ASP A 1 84 ? 0.322 -5.906 4.846 1.00 91.00 84 ASP A N 1
ATOM 642 C CA . ASP A 1 84 ? 0.664 -7.319 4.933 1.00 91.00 84 ASP A CA 1
ATOM 643 C C . ASP A 1 84 ? -0.396 -8.139 4.179 1.00 91.00 84 ASP A C 1
ATOM 645 O O . ASP A 1 84 ? -1.586 -7.946 4.421 1.00 91.00 84 ASP A O 1
ATOM 649 N N . PRO A 1 85 ? -0.009 -9.063 3.280 1.00 88.56 85 PRO A N 1
ATOM 650 C CA . PRO A 1 85 ? -0.932 -9.921 2.548 1.00 88.56 85 PRO A CA 1
ATOM 651 C C . PRO A 1 85 ? -1.980 -10.591 3.434 1.00 88.56 85 PRO A C 1
ATOM 653 O O . PRO A 1 85 ? -3.160 -10.610 3.094 1.00 88.56 85 PRO A O 1
ATOM 656 N N . ALA A 1 86 ? -1.561 -11.162 4.565 1.00 89.75 86 ALA A N 1
ATOM 657 C CA . ALA A 1 86 ? -2.443 -11.927 5.433 1.00 89.75 86 ALA A CA 1
ATOM 658 C C . ALA A 1 86 ? -3.363 -11.013 6.250 1.00 89.75 86 ALA A C 1
ATOM 660 O O . ALA A 1 86 ? -4.494 -11.398 6.557 1.00 89.75 86 ALA A O 1
ATOM 661 N N . THR A 1 87 ? -2.901 -9.813 6.601 1.00 90.31 87 THR A N 1
ATOM 662 C CA . THR A 1 87 ? -3.723 -8.781 7.243 1.00 90.31 87 THR A CA 1
ATOM 663 C C . THR A 1 87 ? -4.718 -8.169 6.262 1.00 90.31 87 THR A C 1
ATOM 665 O O . THR A 1 87 ? -5.913 -8.119 6.556 1.00 90.31 87 THR A O 1
ATOM 668 N N . PHE A 1 88 ? -4.256 -7.768 5.078 1.00 89.12 88 PHE A N 1
ATOM 669 C CA . PHE A 1 88 ? -5.067 -7.137 4.044 1.00 89.12 88 PHE A CA 1
ATOM 670 C C . PHE A 1 88 ? -6.240 -8.023 3.625 1.00 89.12 88 PHE A C 1
ATOM 672 O O . PHE A 1 88 ? -7.366 -7.543 3.580 1.00 89.12 88 PHE A O 1
ATOM 679 N N . GLU A 1 89 ? -6.025 -9.323 3.403 1.00 87.19 89 GLU A N 1
ATOM 680 C CA . GLU A 1 89 ? -7.109 -10.253 3.051 1.00 87.19 89 GLU A CA 1
ATOM 681 C C . GLU A 1 89 ? -8.212 -10.293 4.124 1.00 87.19 89 GLU A C 1
ATOM 683 O O . GLU A 1 89 ? -9.399 -10.299 3.801 1.00 87.19 89 GLU A O 1
ATOM 688 N N . LYS A 1 90 ? -7.849 -10.249 5.413 1.00 86.75 90 LYS A N 1
ATOM 689 C CA . LYS A 1 90 ? -8.824 -10.220 6.519 1.00 86.75 90 LYS A CA 1
ATOM 690 C C . LYS A 1 90 ? -9.608 -8.907 6.562 1.00 86.75 90 LYS A C 1
ATOM 692 O O . LYS A 1 90 ? -10.803 -8.918 6.860 1.00 86.75 90 LYS A O 1
ATOM 697 N N . VAL A 1 91 ? -8.935 -7.787 6.303 1.00 84.06 91 VAL A N 1
ATOM 698 C CA . VAL A 1 91 ? -9.530 -6.442 6.321 1.00 84.06 91 VAL A CA 1
ATOM 699 C C . VAL A 1 91 ? -10.424 -6.226 5.109 1.00 84.06 91 VAL A C 1
ATOM 701 O O . VAL A 1 91 ? -11.566 -5.808 5.264 1.00 84.06 91 VAL A O 1
ATOM 704 N N . SER A 1 92 ? -9.926 -6.564 3.921 1.00 81.56 92 SER A N 1
ATOM 705 C CA . SER A 1 92 ? -10.650 -6.495 2.654 1.00 81.56 92 SER A CA 1
ATOM 706 C C . SER A 1 92 ? -11.920 -7.340 2.708 1.00 81.56 92 SER A C 1
ATOM 708 O O . SER A 1 92 ? -12.999 -6.840 2.390 1.00 81.56 92 SER A O 1
ATOM 710 N N . ALA A 1 93 ? -11.825 -8.567 3.242 1.00 80.69 93 ALA A N 1
ATOM 711 C CA . ALA A 1 93 ? -12.993 -9.404 3.478 1.00 80.69 93 ALA A CA 1
ATOM 712 C C . ALA A 1 93 ? -14.021 -8.677 4.353 1.00 80.69 93 ALA A C 1
ATOM 714 O O . ALA A 1 93 ? -15.164 -8.550 3.941 1.00 80.69 93 ALA A O 1
ATOM 715 N N . LYS A 1 94 ? -13.623 -8.129 5.510 1.00 74.06 94 LYS A N 1
ATOM 716 C CA . LYS A 1 94 ? -14.521 -7.369 6.399 1.00 74.06 94 LYS A CA 1
ATOM 717 C C . LYS A 1 94 ? -15.124 -6.113 5.763 1.00 74.06 94 LYS A C 1
ATOM 719 O O . LYS A 1 94 ? -16.259 -5.780 6.080 1.00 74.06 94 LYS A O 1
ATOM 724 N N . ALA A 1 95 ? -14.379 -5.419 4.910 1.00 67.25 95 ALA A N 1
ATOM 725 C CA . ALA A 1 95 ? -14.832 -4.190 4.269 1.00 67.25 95 ALA A CA 1
ATOM 726 C C . ALA A 1 95 ? -15.838 -4.446 3.130 1.00 67.25 95 ALA A C 1
ATOM 728 O O . ALA A 1 95 ? -16.692 -3.603 2.886 1.00 67.25 95 ALA A O 1
ATOM 729 N N . GLN A 1 96 ? -15.776 -5.605 2.459 1.00 62.22 96 GLN A N 1
ATOM 730 C CA . GLN A 1 96 ? -16.709 -5.977 1.383 1.00 62.22 96 GLN A CA 1
ATOM 731 C C . GLN A 1 96 ? -18.072 -6.505 1.865 1.00 62.22 96 GLN A C 1
ATOM 73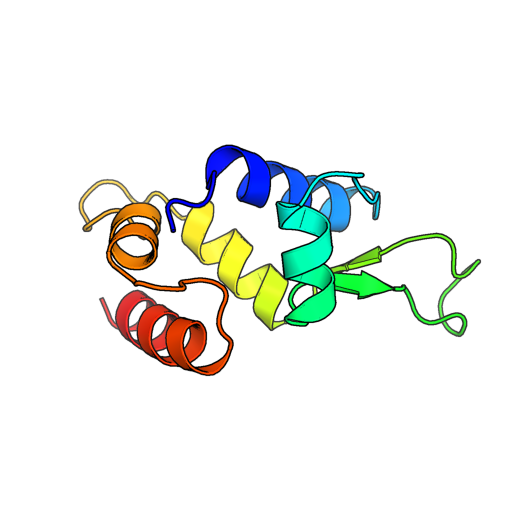3 O O . GLN A 1 96 ? -19.018 -6.522 1.082 1.00 62.22 96 GLN A O 1
ATOM 738 N N . ILE A 1 97 ? -18.176 -6.972 3.114 1.00 53.91 97 ILE A N 1
ATOM 739 C CA . ILE A 1 97 ? -19.429 -7.492 3.705 1.00 53.91 97 ILE A CA 1
ATOM 740 C C . ILE A 1 97 ? -20.236 -6.448 4.497 1.00 53.91 97 ILE A C 1
ATOM 742 O O . ILE A 1 97 ? -21.276 -6.813 5.047 1.00 53.91 97 ILE A O 1
ATOM 746 N N . ALA A 1 98 ? -19.770 -5.198 4.582 1.00 44.88 98 ALA A N 1
ATOM 747 C CA . ALA A 1 98 ? -20.415 -4.127 5.349 1.00 44.88 98 ALA A CA 1
ATOM 748 C C . ALA A 1 98 ? -21.454 -3.346 4.530 1.00 44.88 98 ALA A C 1
ATOM 750 O O . ALA A 1 98 ? -21.151 -2.999 3.366 1.00 44.88 98 ALA A O 1
#